Protein AF-A0A5D8YTV5-F1 (afdb_monomer_lite)

pLDDT: mean 93.7, std 6.25, range [61.09, 98.69]

Sequence (73 aa):
CERVGEDAGGPRFALHVEPAPTDVASRDVATSVAALNAAVESVARRDPAQYQWTYKRFSLQPDGGNPYWPDCY

Secondary structure (DSSP, 8-state):
-EEEEEETTEEEEE----PPPGGGG-SSHHHHHHHHHHHHHHHHHH-GGGS-TTS-TT---TTS--TTTT---

Structure (mmCIF, N/CA/C/O backbone):
data_AF-A0A5D8YTV5-F1
#
_entry.id   AF-A0A5D8YTV5-F1
#
loop_
_atom_site.group_PDB
_atom_site.id
_atom_site.type_symbol
_atom_site.label_atom_id
_atom_site.label_alt_id
_atom_site.label_comp_id
_atom_site.label_asym_id
_atom_site.label_entity_id
_atom_site.label_seq_id
_atom_site.pdbx_PDB_ins_code
_atom_site.Cartn_x
_atom_site.Cartn_y
_atom_site.Cartn_z
_atom_site.occupancy
_atom_site.B_iso_or_equiv
_atom_site.auth_seq_id
_atom_site.auth_comp_id
_atom_site.auth_asym_id
_atom_site.auth_atom_id
_atom_site.pdbx_PDB_model_num
ATOM 1 N N . CYS A 1 1 ? -0.128 4.821 -10.217 1.00 82.56 1 CYS A N 1
ATOM 2 C CA . CYS A 1 1 ? 0.472 5.012 -11.547 1.00 82.56 1 CYS A CA 1
ATOM 3 C C . CYS A 1 1 ? 0.778 3.617 -12.045 1.00 82.56 1 CYS A C 1
ATOM 5 O O . CYS A 1 1 ? 1.557 2.946 -11.385 1.00 82.56 1 CYS A O 1
ATOM 7 N N . GLU A 1 2 ? 0.083 3.161 -13.075 1.00 92.69 2 GLU A N 1
ATOM 8 C CA . GLU A 1 2 ? 0.213 1.806 -13.608 1.00 92.69 2 GLU A CA 1
ATOM 9 C C . GLU A 1 2 ? 0.908 1.880 -14.964 1.00 92.69 2 GLU A C 1
ATOM 11 O O . GLU A 1 2 ? 0.505 2.667 -15.820 1.00 92.69 2 GLU A O 1
ATOM 16 N N . ARG A 1 3 ? 1.974 1.109 -15.171 1.00 93.00 3 ARG A N 1
ATOM 17 C CA . ARG A 1 3 ? 2.592 0.954 -16.489 1.00 93.00 3 ARG A CA 1
ATOM 18 C C . ARG A 1 3 ? 1.636 0.185 -17.398 1.00 93.00 3 ARG A C 1
ATOM 20 O O . ARG A 1 3 ? 1.313 -0.959 -17.116 1.00 93.00 3 ARG A O 1
ATOM 27 N N . VAL A 1 4 ? 1.246 0.802 -18.509 1.00 93.56 4 VAL A N 1
ATOM 28 C CA . VAL A 1 4 ? 0.275 0.241 -19.470 1.00 93.56 4 VAL A CA 1
ATOM 29 C C . VAL A 1 4 ? 0.906 -0.180 -20.799 1.00 93.56 4 VAL A C 1
ATOM 31 O O . VAL A 1 4 ? 0.208 -0.622 -21.706 1.00 93.56 4 VAL A O 1
ATOM 34 N N . GLY A 1 5 ? 2.225 -0.034 -20.934 1.00 93.06 5 GLY A N 1
ATOM 35 C CA . GLY A 1 5 ? 2.974 -0.443 -22.119 1.00 93.06 5 GLY A CA 1
ATOM 36 C C . GLY A 1 5 ? 4.138 0.489 -22.432 1.00 93.06 5 GLY A C 1
ATOM 37 O O . GLY A 1 5 ? 4.609 1.242 -21.575 1.00 93.06 5 GLY A O 1
ATOM 38 N N . GLU A 1 6 ? 4.588 0.430 -23.677 1.00 96.44 6 GLU A N 1
ATOM 39 C CA . GLU A 1 6 ? 5.666 1.239 -24.238 1.00 96.44 6 GLU A CA 1
ATOM 40 C C . GLU A 1 6 ? 5.352 1.532 -25.711 1.00 96.44 6 GLU A C 1
ATOM 42 O O . GLU A 1 6 ? 4.749 0.701 -26.393 1.00 96.44 6 GLU A O 1
ATOM 47 N N . ASP A 1 7 ? 5.717 2.721 -26.188 1.00 94.31 7 ASP A N 1
ATOM 48 C CA . ASP A 1 7 ? 5.637 3.102 -27.601 1.00 94.31 7 ASP A CA 1
ATOM 49 C C . ASP A 1 7 ? 6.948 3.753 -28.075 1.00 94.31 7 ASP A C 1
ATOM 51 O O . ASP A 1 7 ? 7.951 3.746 -27.364 1.00 94.31 7 ASP A O 1
ATOM 55 N N . ALA A 1 8 ? 6.966 4.316 -29.289 1.00 94.75 8 ALA A N 1
ATOM 56 C CA . ALA A 1 8 ? 8.154 4.966 -29.852 1.00 94.75 8 ALA A CA 1
ATOM 57 C C . ALA A 1 8 ? 8.695 6.141 -29.005 1.00 94.75 8 ALA A C 1
ATOM 59 O O . ALA A 1 8 ? 9.844 6.539 -29.184 1.00 94.75 8 ALA A O 1
ATOM 60 N N . GLY A 1 9 ? 7.882 6.702 -28.104 1.00 94.94 9 GLY A N 1
ATOM 61 C CA . GLY A 1 9 ? 8.259 7.741 -27.146 1.00 94.94 9 GLY A CA 1
ATOM 62 C C . GLY A 1 9 ? 8.648 7.211 -25.761 1.00 94.94 9 GLY A C 1
ATOM 63 O O . GLY A 1 9 ? 8.977 8.011 -24.885 1.00 94.94 9 GLY A O 1
ATOM 64 N N . GLY A 1 10 ? 8.629 5.892 -25.554 1.00 96.31 10 GLY A N 1
ATOM 65 C CA . GLY A 1 10 ? 9.015 5.233 -24.311 1.00 96.31 10 GLY A CA 1
ATOM 66 C C . GLY A 1 10 ? 7.825 4.764 -23.460 1.00 96.31 10 GLY A C 1
ATOM 67 O O . GLY A 1 10 ? 6.738 4.485 -23.977 1.00 96.31 10 GLY A O 1
ATOM 68 N N . PRO A 1 11 ? 8.022 4.595 -22.139 1.00 95.31 11 PRO A N 1
ATOM 69 C CA . PRO A 1 11 ? 7.054 3.929 -21.281 1.00 95.31 11 PRO A CA 1
ATOM 70 C C . PRO A 1 11 ? 5.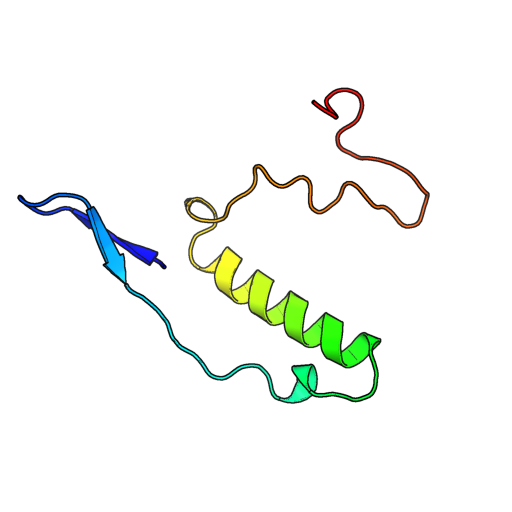779 4.751 -21.084 1.00 95.31 11 PRO A C 1
ATOM 72 O O . PRO A 1 11 ? 5.811 5.966 -20.883 1.00 95.31 11 PRO A O 1
ATOM 75 N N . ARG A 1 12 ? 4.639 4.060 -21.079 1.00 96.31 12 ARG A N 1
ATOM 76 C CA . ARG A 1 12 ? 3.308 4.649 -20.922 1.00 96.31 12 ARG A CA 1
ATOM 77 C C . ARG A 1 12 ? 2.735 4.313 -19.555 1.00 96.31 12 ARG A C 1
ATOM 79 O O . ARG A 1 12 ? 2.845 3.179 -19.087 1.00 96.31 12 ARG A O 1
ATOM 86 N N . PHE A 1 13 ? 2.073 5.295 -18.947 1.00 94.69 13 PHE A N 1
ATOM 87 C CA . PHE A 1 13 ? 1.494 5.154 -17.618 1.00 94.69 13 PHE A CA 1
ATOM 88 C C . PHE A 1 13 ? 0.057 5.665 -17.551 1.00 94.69 13 PHE A C 1
ATOM 90 O O . PHE A 1 13 ? -0.277 6.675 -18.172 1.00 94.69 13 PHE A O 1
ATOM 97 N N . ALA A 1 14 ? -0.762 4.994 -16.746 1.00 95.00 14 ALA A N 1
ATOM 98 C CA . ALA A 1 14 ? -2.096 5.424 -16.360 1.00 95.00 14 ALA A CA 1
ATOM 99 C C . ALA A 1 14 ? -2.115 5.911 -14.904 1.00 95.00 14 ALA A C 1
ATOM 101 O O . ALA A 1 14 ? -1.551 5.292 -13.993 1.00 95.00 14 ALA A O 1
ATOM 102 N N . LEU A 1 15 ? -2.789 7.036 -14.668 1.00 95.50 15 LEU A N 1
ATOM 103 C CA . LEU A 1 15 ? -3.125 7.495 -13.326 1.00 95.50 15 LEU A CA 1
ATOM 104 C C . LEU A 1 15 ? -4.555 7.060 -13.003 1.00 95.50 15 LEU A C 1
ATOM 106 O O . LEU A 1 15 ? -5.480 7.370 -13.747 1.00 95.50 15 LEU A O 1
ATOM 110 N N . HIS A 1 16 ? -4.721 6.380 -11.875 1.00 94.19 16 HIS A N 1
ATOM 111 C CA . HIS A 1 16 ? -6.022 5.971 -11.358 1.00 94.19 16 HIS A CA 1
ATOM 112 C C . HIS A 1 16 ? -6.370 6.889 -10.189 1.00 94.19 16 HIS A C 1
ATOM 114 O O . HIS A 1 16 ? -5.591 6.994 -9.240 1.00 94.19 16 HIS A O 1
ATOM 120 N N . VAL A 1 17 ? -7.509 7.574 -10.284 1.00 96.12 17 VAL A N 1
ATOM 121 C CA . VAL A 1 17 ? -8.058 8.415 -9.216 1.00 96.12 17 VAL A CA 1
ATOM 122 C C . VAL A 1 17 ? -9.390 7.809 -8.815 1.00 96.12 17 VAL A C 1
ATOM 124 O O . VAL A 1 17 ? -10.316 7.744 -9.620 1.00 96.12 17 VAL A O 1
ATOM 127 N N . GLU A 1 18 ? -9.466 7.336 -7.579 1.00 94.75 18 GLU A N 1
ATOM 128 C CA . GLU A 1 18 ? -10.606 6.591 -7.055 1.00 94.75 18 GLU A CA 1
ATOM 129 C C . GLU A 1 18 ? -11.057 7.210 -5.728 1.00 94.75 18 GLU A C 1
ATOM 131 O O . GLU A 1 18 ? -10.224 7.762 -4.999 1.00 94.75 18 GLU A O 1
ATOM 136 N N . PRO A 1 19 ? -12.357 7.142 -5.390 1.00 96.69 19 PRO A N 1
ATOM 137 C CA . PRO A 1 19 ? -12.830 7.554 -4.078 1.00 96.69 19 PRO A CA 1
ATOM 138 C C . PRO A 1 19 ? -12.129 6.766 -2.969 1.00 96.69 19 PRO A C 1
ATOM 140 O O . PRO A 1 19 ? -12.002 5.543 -3.045 1.00 96.69 19 PRO A O 1
ATOM 143 N N . ALA A 1 20 ? -11.709 7.460 -1.913 1.00 95.69 20 ALA A N 1
ATOM 144 C CA . ALA A 1 20 ? -11.213 6.793 -0.719 1.00 95.69 20 ALA A CA 1
ATOM 145 C C . ALA A 1 20 ? -12.357 6.034 -0.013 1.00 95.69 20 ALA A C 1
ATOM 147 O O . ALA A 1 20 ? -13.506 6.491 -0.061 1.00 95.69 20 ALA A O 1
ATOM 148 N N . PRO A 1 21 ? -12.072 4.916 0.682 1.00 97.06 21 PRO A N 1
ATOM 149 C CA . PRO A 1 21 ? -13.059 4.269 1.541 1.00 97.06 21 PRO A CA 1
ATOM 150 C C . PRO A 1 21 ? -13.608 5.265 2.566 1.00 97.06 21 PRO A C 1
ATOM 152 O O . PRO A 1 21 ? -12.832 5.979 3.198 1.00 97.06 21 PRO A O 1
ATOM 155 N N . THR A 1 22 ? -14.926 5.302 2.770 1.00 97.50 22 THR A N 1
ATOM 156 C CA . THR A 1 22 ? -15.572 6.244 3.707 1.00 97.50 22 THR A CA 1
ATOM 157 C C . THR A 1 22 ? -15.008 6.140 5.120 1.00 97.50 22 THR A C 1
ATOM 159 O O . THR A 1 22 ? -14.826 7.149 5.802 1.00 97.50 22 THR A O 1
ATOM 162 N N . ASP A 1 23 ? -14.661 4.921 5.526 1.00 98.44 23 ASP A N 1
ATOM 163 C CA . ASP A 1 23 ? -14.180 4.592 6.865 1.00 98.44 23 ASP A CA 1
ATOM 164 C C . ASP A 1 23 ? -12.803 5.188 7.171 1.00 98.44 23 ASP A C 1
ATOM 166 O O . ASP A 1 23 ? -12.452 5.333 8.341 1.00 98.44 23 ASP A O 1
ATOM 170 N N . VAL A 1 24 ? -12.049 5.630 6.155 1.00 98.00 24 VAL A N 1
ATOM 171 C CA . VAL A 1 24 ? -10.780 6.344 6.367 1.00 98.00 24 VAL A CA 1
ATOM 172 C C . VAL A 1 24 ? -10.984 7.633 7.171 1.00 98.00 24 VAL A C 1
ATOM 174 O O . VAL A 1 24 ? -10.088 8.053 7.899 1.00 98.00 24 VAL A O 1
ATOM 177 N N . ALA A 1 25 ? -12.173 8.239 7.086 1.00 97.94 25 ALA A N 1
ATOM 178 C CA . ALA A 1 25 ? -12.547 9.441 7.828 1.00 97.94 25 ALA A CA 1
ATOM 179 C C . ALA A 1 25 ? -13.153 9.140 9.215 1.00 97.94 25 ALA A C 1
ATOM 181 O O . ALA A 1 25 ? -13.649 10.054 9.881 1.00 97.94 25 ALA A O 1
ATOM 182 N N . SER A 1 26 ? -13.146 7.876 9.656 1.00 98.56 26 SER A N 1
ATOM 183 C CA . SER A 1 26 ? -13.628 7.492 10.984 1.00 98.56 26 SER A CA 1
ATOM 184 C C . SER A 1 26 ? -12.864 8.223 12.092 1.00 98.56 26 SER A C 1
ATOM 186 O O . SER A 1 26 ? -11.655 8.436 12.008 1.00 98.56 26 SER A O 1
ATOM 188 N N . ARG A 1 27 ? -13.573 8.579 13.170 1.00 98.25 27 ARG A N 1
ATOM 189 C CA . ARG A 1 27 ? -12.950 9.109 14.396 1.00 98.25 27 ARG A CA 1
ATOM 190 C C . ARG A 1 27 ? -12.280 8.020 15.230 1.00 98.25 27 ARG A C 1
ATOM 192 O O . ARG A 1 27 ? -11.444 8.340 16.070 1.00 98.25 27 ARG A O 1
ATOM 199 N N . ASP A 1 28 ? -12.654 6.761 15.019 1.00 98.50 28 ASP A N 1
ATOM 200 C CA . ASP A 1 28 ? -11.932 5.635 15.593 1.00 98.50 28 ASP A CA 1
ATOM 201 C C . ASP A 1 28 ? -10.676 5.358 14.759 1.00 98.50 28 ASP A C 1
ATOM 203 O O . ASP A 1 28 ? -10.754 5.011 13.577 1.00 98.50 28 ASP A O 1
ATOM 207 N N . VAL A 1 29 ? -9.509 5.521 15.385 1.00 98.19 29 VAL A N 1
ATOM 208 C CA . VAL A 1 29 ? -8.207 5.420 14.710 1.00 98.19 29 VAL A CA 1
ATOM 209 C C . VAL A 1 29 ? -7.982 4.018 14.148 1.00 98.19 29 VAL A C 1
ATOM 211 O O . VAL A 1 29 ? -7.449 3.888 13.047 1.00 98.19 29 VAL A O 1
ATOM 214 N N . ALA A 1 30 ? -8.407 2.974 14.865 1.00 98.06 30 ALA A N 1
ATOM 215 C CA . ALA A 1 30 ? -8.241 1.599 14.407 1.00 98.06 30 ALA A CA 1
ATOM 216 C C . ALA A 1 30 ? -9.026 1.354 13.110 1.00 98.06 30 ALA A C 1
ATOM 218 O O . ALA A 1 30 ? -8.462 0.855 12.136 1.00 98.06 30 ALA A O 1
ATOM 219 N N . THR A 1 31 ? -10.285 1.792 13.064 1.00 98.56 31 THR A N 1
ATOM 220 C CA . THR A 1 31 ? -11.131 1.740 11.865 1.00 98.56 31 THR A CA 1
ATOM 221 C C . THR A 1 31 ? -10.531 2.545 10.709 1.00 98.56 31 THR A C 1
ATOM 223 O O . THR A 1 31 ? -10.400 2.026 9.601 1.00 98.56 31 THR A O 1
ATOM 226 N N . SER A 1 32 ? -10.103 3.786 10.965 1.00 98.69 32 SER A N 1
ATOM 227 C CA . SER A 1 32 ? -9.521 4.665 9.940 1.00 98.69 32 SER A CA 1
ATOM 228 C C . SER A 1 32 ? -8.269 4.055 9.299 1.00 98.69 32 SER A C 1
ATOM 230 O O . SER A 1 32 ? -8.157 3.967 8.072 1.00 98.69 32 SER A O 1
ATOM 232 N N . VAL A 1 33 ? -7.343 3.561 10.125 1.00 98.06 33 VAL A N 1
ATOM 233 C CA . VAL A 1 33 ? -6.083 2.975 9.655 1.00 98.06 33 VAL A CA 1
ATOM 234 C C . VAL A 1 33 ? -6.309 1.617 8.987 1.00 98.06 33 VAL A C 1
ATOM 236 O O . VAL A 1 33 ? -5.632 1.308 8.005 1.00 98.06 33 VAL A O 1
ATOM 239 N N . ALA A 1 34 ? -7.267 0.814 9.458 1.00 98.38 34 ALA A N 1
ATOM 240 C CA . ALA A 1 34 ? -7.636 -0.436 8.796 1.00 98.38 34 ALA A CA 1
ATOM 241 C C . ALA A 1 34 ? -8.166 -0.185 7.375 1.00 98.38 34 ALA A C 1
ATOM 243 O O . ALA A 1 34 ? -7.717 -0.838 6.431 1.00 98.38 34 ALA A O 1
ATOM 244 N N . ALA A 1 35 ? -9.044 0.808 7.202 1.00 98.56 35 ALA A N 1
ATOM 245 C CA . ALA A 1 35 ? -9.568 1.198 5.895 1.00 98.56 35 ALA A CA 1
ATOM 246 C C . ALA A 1 35 ? -8.462 1.699 4.949 1.00 98.56 35 ALA A C 1
ATOM 248 O O . ALA A 1 35 ? -8.423 1.318 3.776 1.00 98.56 35 ALA A O 1
ATOM 249 N N . LEU A 1 36 ? 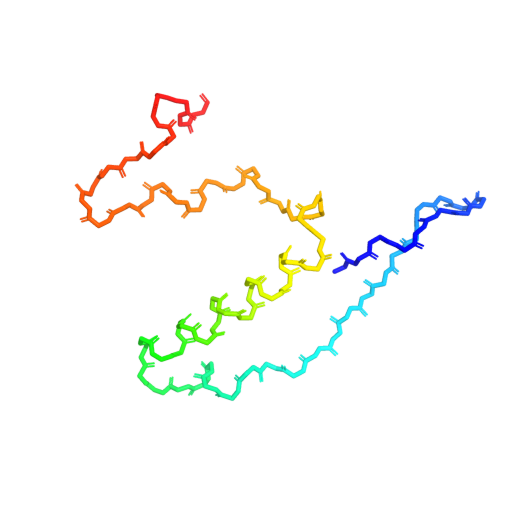-7.525 2.503 5.466 1.00 98.00 36 LEU A N 1
ATOM 250 C CA . LEU A 1 36 ? -6.361 2.957 4.705 1.00 98.00 36 LEU A CA 1
ATOM 251 C C . LEU A 1 36 ? -5.489 1.782 4.241 1.00 98.00 36 LEU A C 1
ATOM 253 O O . LEU A 1 36 ? -5.145 1.704 3.062 1.00 98.00 36 LEU A O 1
ATOM 257 N N . ASN A 1 37 ? -5.138 0.862 5.145 1.00 97.50 37 ASN A N 1
ATOM 258 C CA . ASN A 1 37 ? -4.293 -0.284 4.803 1.00 97.50 37 ASN A CA 1
ATOM 259 C C . ASN A 1 37 ? -4.977 -1.198 3.778 1.00 97.50 37 ASN A C 1
ATOM 261 O O . ASN A 1 37 ? -4.338 -1.583 2.803 1.00 97.50 37 ASN A O 1
ATOM 265 N N . ALA A 1 38 ? -6.280 -1.461 3.917 1.00 98.19 38 ALA A N 1
ATOM 266 C CA . ALA A 1 38 ? -7.040 -2.229 2.931 1.00 98.19 38 ALA A CA 1
ATOM 267 C C . ALA A 1 38 ? -7.006 -1.588 1.528 1.00 98.19 38 ALA A C 1
ATOM 269 O O . ALA A 1 3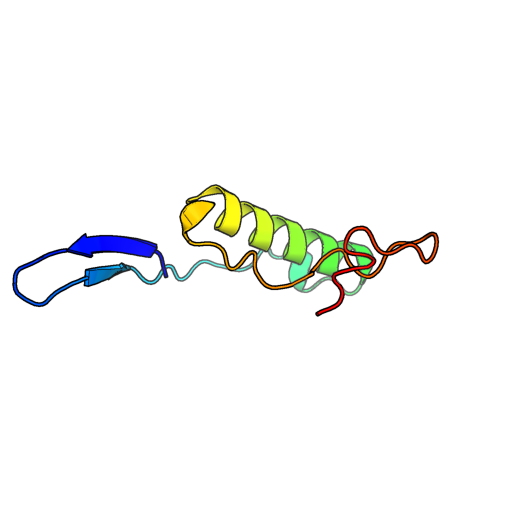8 ? -6.851 -2.293 0.527 1.00 98.19 38 ALA A O 1
ATOM 270 N N . ALA A 1 39 ? -7.092 -0.255 1.440 1.00 97.69 39 ALA A N 1
ATOM 271 C CA . ALA A 1 39 ? -6.955 0.458 0.170 1.00 97.69 39 ALA A CA 1
ATOM 272 C C . ALA A 1 39 ? -5.542 0.317 -0.422 1.00 97.69 39 ALA A C 1
ATOM 274 O O . ALA A 1 39 ? -5.402 0.028 -1.612 1.00 97.69 39 ALA A O 1
ATOM 275 N N . VAL A 1 40 ? -4.495 0.456 0.399 1.00 96.06 40 VAL A N 1
ATOM 276 C CA . VAL A 1 40 ? -3.099 0.254 -0.032 1.00 96.06 40 VAL A CA 1
ATOM 277 C C . VAL A 1 40 ? -2.885 -1.170 -0.546 1.00 96.06 40 VAL A C 1
ATOM 279 O O . VAL A 1 40 ? -2.305 -1.353 -1.616 1.00 96.06 40 VAL A O 1
ATOM 282 N N . GLU A 1 41 ? -3.391 -2.179 0.162 1.00 96.88 41 GLU A N 1
ATOM 283 C CA . GLU A 1 41 ? -3.299 -3.571 -0.273 1.00 96.88 41 GLU A CA 1
ATOM 284 C C . GLU A 1 41 ? -4.037 -3.810 -1.596 1.00 96.88 41 GLU A C 1
ATOM 286 O O . GLU A 1 41 ? -3.537 -4.533 -2.454 1.00 96.88 41 GLU A O 1
ATOM 291 N N . SER A 1 42 ? -5.214 -3.204 -1.787 1.00 96.06 42 SER A N 1
ATOM 292 C CA . SER A 1 42 ? -5.953 -3.277 -3.054 1.00 96.06 42 SER A CA 1
ATOM 293 C C . SER A 1 42 ? -5.129 -2.729 -4.220 1.00 96.06 42 SER A C 1
ATOM 295 O O . SER A 1 42 ? -5.060 -3.365 -5.269 1.00 96.06 42 SER A O 1
ATOM 297 N N . VAL A 1 43 ? -4.439 -1.598 -4.033 1.00 95.25 43 VAL A N 1
ATOM 298 C CA . VAL A 1 43 ? -3.545 -1.026 -5.054 1.00 95.25 43 VAL A CA 1
ATOM 299 C C . VAL A 1 43 ? -2.339 -1.932 -5.306 1.00 95.25 43 VAL A C 1
ATOM 301 O O . VAL A 1 43 ? -2.041 -2.229 -6.459 1.00 95.25 43 VAL A O 1
ATOM 304 N N . ALA A 1 44 ? -1.673 -2.414 -4.253 1.00 95.31 44 ALA A N 1
ATOM 305 C CA . ALA A 1 44 ? -0.507 -3.290 -4.380 1.00 95.31 44 ALA A CA 1
ATOM 306 C C . ALA A 1 44 ? -0.835 -4.619 -5.085 1.00 95.31 44 ALA A C 1
ATOM 308 O O . ALA A 1 44 ? -0.018 -5.131 -5.846 1.00 95.31 44 ALA A O 1
ATOM 309 N N . ARG A 1 45 ? -2.040 -5.169 -4.870 1.00 95.94 45 ARG A N 1
ATOM 310 C CA . ARG A 1 45 ? -2.496 -6.415 -5.512 1.00 95.94 45 ARG A CA 1
ATOM 311 C C . ARG A 1 45 ? -2.734 -6.288 -7.017 1.00 95.94 45 ARG A C 1
ATOM 313 O O . ARG A 1 45 ? -2.735 -7.318 -7.683 1.00 95.94 45 ARG A O 1
ATOM 320 N N . ARG A 1 46 ? -2.943 -5.078 -7.551 1.00 94.50 46 ARG A N 1
ATOM 321 C CA . ARG A 1 46 ? -3.152 -4.872 -8.998 1.00 94.50 46 ARG A CA 1
ATOM 322 C C . ARG A 1 46 ? -1.910 -5.245 -9.793 1.00 94.50 46 ARG A C 1
ATOM 324 O O . ARG A 1 46 ? -2.019 -5.941 -10.793 1.00 94.50 46 ARG A O 1
ATOM 331 N N . ASP A 1 47 ? -0.746 -4.819 -9.309 1.00 94.38 47 ASP A N 1
ATOM 332 C CA . ASP A 1 47 ? 0.543 -5.201 -9.871 1.00 94.38 47 ASP A CA 1
ATOM 333 C C . ASP A 1 47 ? 1.641 -5.154 -8.791 1.00 94.38 47 ASP A C 1
ATOM 335 O O . ASP A 1 47 ? 2.239 -4.098 -8.539 1.00 94.38 47 ASP A O 1
ATOM 339 N N . PRO A 1 48 ? 1.946 -6.299 -8.154 1.00 95.25 48 PRO A N 1
ATOM 340 C CA . PRO A 1 48 ? 3.005 -6.379 -7.159 1.00 95.25 48 PRO A CA 1
ATOM 341 C C . PRO A 1 48 ? 4.384 -5.987 -7.701 1.00 95.25 48 PRO A C 1
ATOM 343 O O . PRO A 1 48 ? 5.213 -5.524 -6.922 1.00 95.25 48 PRO A O 1
ATOM 346 N N . ALA A 1 49 ? 4.653 -6.136 -9.003 1.00 94.25 49 ALA A N 1
ATOM 347 C CA . ALA A 1 49 ? 5.950 -5.781 -9.580 1.00 94.25 49 ALA A CA 1
ATOM 348 C C . ALA A 1 49 ? 6.169 -4.260 -9.643 1.00 94.25 49 ALA A C 1
ATOM 350 O O . ALA A 1 49 ? 7.311 -3.805 -9.694 1.00 94.25 49 ALA A O 1
ATOM 351 N N . GLN A 1 50 ? 5.093 -3.469 -9.607 1.00 93.50 50 GLN A N 1
ATOM 352 C CA . GLN A 1 50 ? 5.155 -2.005 -9.602 1.00 93.50 50 GLN A CA 1
ATOM 353 C C . GLN A 1 50 ? 5.148 -1.389 -8.197 1.00 93.50 50 GLN A C 1
ATOM 355 O O . GLN A 1 50 ? 5.371 -0.183 -8.053 1.00 93.50 50 GLN A O 1
ATOM 360 N N . TYR A 1 51 ? 4.907 -2.180 -7.149 1.00 95.00 51 TYR A N 1
ATOM 361 C CA . TYR A 1 51 ? 4.929 -1.684 -5.776 1.00 95.00 51 TYR A CA 1
ATOM 362 C C . TYR A 1 51 ? 6.370 -1.491 -5.271 1.00 95.00 51 TYR A C 1
ATOM 364 O O . TYR A 1 51 ? 7.264 -2.295 -5.534 1.00 95.00 51 TYR A O 1
ATOM 372 N N . GLN A 1 52 ? 6.617 -0.416 -4.518 1.00 93.06 52 GLN A N 1
ATOM 373 C CA . GLN A 1 52 ? 7.951 -0.102 -3.995 1.00 93.06 52 GLN A CA 1
ATOM 374 C C . GLN A 1 52 ? 8.272 -0.934 -2.741 1.00 93.06 52 GLN A C 1
ATOM 376 O O . GLN A 1 52 ? 8.074 -0.490 -1.611 1.00 93.06 52 GLN A O 1
ATOM 381 N N . TRP A 1 53 ? 8.805 -2.142 -2.940 1.00 92.69 53 TRP A N 1
ATOM 382 C CA . TRP A 1 53 ? 9.177 -3.072 -1.858 1.00 92.69 53 TRP A CA 1
ATOM 383 C C . TRP A 1 53 ? 10.471 -2.728 -1.115 1.00 92.69 53 TRP A C 1
ATOM 385 O O . TRP A 1 53 ? 10.768 -3.329 -0.085 1.00 92.69 53 TRP A O 1
ATOM 395 N N . THR A 1 54 ? 11.256 -1.774 -1.619 1.00 91.06 54 THR A N 1
ATOM 396 C CA . THR A 1 54 ? 12.509 -1.345 -0.977 1.00 91.06 54 THR A CA 1
ATOM 397 C C . THR A 1 54 ? 12.263 -0.696 0.383 1.00 91.06 54 THR A C 1
ATOM 399 O O . THR A 1 54 ? 13.129 -0.740 1.258 1.00 91.06 54 THR A O 1
ATOM 402 N N . TYR A 1 55 ? 11.067 -0.143 0.599 1.00 90.75 55 TYR A N 1
ATOM 403 C CA . TYR A 1 55 ? 10.661 0.360 1.898 1.00 90.75 55 TYR A CA 1
ATOM 404 C C . TYR A 1 55 ? 10.421 -0.791 2.883 1.00 90.75 55 TYR A C 1
ATOM 406 O O . TYR A 1 55 ? 9.525 -1.619 2.710 1.00 90.75 55 TYR A O 1
ATOM 414 N N . LYS A 1 56 ? 11.199 -0.807 3.968 1.00 90.44 56 LYS A N 1
ATOM 415 C CA . LYS A 1 56 ? 11.148 -1.801 5.049 1.00 90.44 56 LYS A CA 1
ATOM 416 C C . LYS A 1 56 ? 9.926 -1.599 5.961 1.00 90.44 56 LYS A C 1
ATOM 418 O O . LYS A 1 56 ? 10.058 -1.373 7.159 1.00 90.44 56 LYS A O 1
ATOM 423 N N . ARG A 1 57 ? 8.718 -1.672 5.392 1.00 92.44 57 ARG A N 1
ATOM 424 C CA . ARG A 1 57 ? 7.435 -1.359 6.053 1.00 92.44 57 ARG A CA 1
ATOM 425 C C . ARG A 1 57 ? 7.186 -2.153 7.339 1.00 92.44 57 ARG A C 1
ATOM 427 O O . ARG A 1 57 ? 6.500 -1.647 8.229 1.00 92.44 57 ARG A O 1
ATOM 434 N N . PHE A 1 58 ? 7.712 -3.374 7.410 1.00 92.50 58 PHE A N 1
ATOM 435 C CA . PHE A 1 58 ? 7.507 -4.317 8.511 1.00 92.50 58 PHE A CA 1
ATOM 436 C C . PHE A 1 58 ? 8.653 -4.313 9.534 1.00 92.50 58 PHE A C 1
ATOM 438 O O . PHE A 1 58 ? 8.782 -5.258 10.302 1.00 92.50 58 PHE A O 1
ATOM 445 N N . SER A 1 59 ? 9.500 -3.281 9.560 1.00 91.69 59 SER A N 1
ATOM 446 C CA . SER A 1 59 ? 10.608 -3.192 10.522 1.00 91.69 59 SER A CA 1
ATOM 447 C C . SER A 1 59 ? 10.131 -2.991 11.961 1.00 91.69 59 SER A C 1
ATOM 449 O O . SER A 1 59 ? 10.819 -3.397 12.890 1.00 91.69 59 SER A O 1
ATOM 451 N N . LEU A 1 60 ? 8.957 -2.379 12.141 1.00 91.25 60 LEU A N 1
ATOM 452 C CA . LEU A 1 60 ? 8.298 -2.222 13.433 1.00 91.25 60 LEU A CA 1
ATOM 453 C C . LEU A 1 60 ? 7.354 -3.403 13.665 1.00 91.25 60 LEU A C 1
ATOM 455 O O . LEU A 1 60 ? 6.317 -3.501 13.005 1.00 91.25 60 LEU A O 1
ATOM 459 N N . GLN A 1 61 ? 7.712 -4.274 14.605 1.00 93.75 61 GLN A N 1
ATOM 460 C CA . GLN A 1 61 ? 6.882 -5.391 15.050 1.00 93.75 61 GLN A CA 1
ATOM 461 C C . GLN A 1 61 ? 6.383 -5.177 16.488 1.00 93.75 61 GLN A C 1
ATOM 463 O O . GLN A 1 61 ? 7.070 -4.528 17.281 1.00 93.75 61 GLN A O 1
ATOM 468 N N . PRO A 1 62 ? 5.207 -5.721 16.858 1.00 93.06 62 PRO A N 1
ATOM 469 C CA . PRO A 1 62 ? 4.671 -5.602 18.218 1.00 93.06 62 PRO A CA 1
ATOM 470 C C . PRO A 1 62 ? 5.584 -6.177 19.308 1.00 93.06 62 PRO A C 1
ATOM 472 O O . PRO A 1 62 ? 5.558 -5.705 20.441 1.00 93.06 62 PRO A O 1
ATOM 475 N N . ASP A 1 63 ? 6.384 -7.188 18.971 1.00 94.38 63 ASP A N 1
ATOM 476 C CA . ASP A 1 63 ? 7.340 -7.843 19.867 1.00 94.38 63 ASP A CA 1
ATOM 477 C C . ASP A 1 63 ? 8.711 -7.141 19.918 1.00 94.38 63 ASP A C 1
ATOM 479 O O . ASP A 1 63 ? 9.619 -7.604 20.606 1.00 94.38 63 ASP A O 1
ATOM 483 N N . GLY A 1 64 ? 8.874 -6.020 19.205 1.00 91.62 64 GLY A N 1
ATOM 484 C CA . GLY A 1 64 ? 10.137 -5.290 19.098 1.00 91.62 64 GLY A CA 1
ATOM 485 C C . GLY A 1 64 ? 11.161 -5.933 18.158 1.00 91.62 64 GLY A C 1
ATOM 486 O O . GLY A 1 64 ? 12.274 -5.418 18.037 1.00 91.62 64 GLY A O 1
ATOM 487 N N . GLY A 1 65 ? 10.809 -7.031 17.484 1.00 91.88 65 GLY A N 1
ATOM 488 C CA . GLY A 1 65 ? 11.645 -7.656 16.469 1.00 91.88 65 GLY A CA 1
ATOM 489 C C . GLY A 1 65 ? 11.772 -6.809 15.199 1.00 91.88 65 GLY A C 1
ATOM 490 O O . GLY A 1 65 ? 10.965 -5.921 14.924 1.00 91.88 65 GLY A O 1
ATOM 491 N N . ASN A 1 66 ? 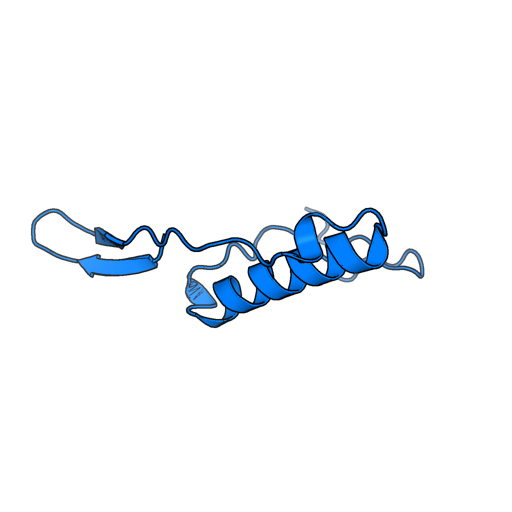12.788 -7.119 14.390 1.00 91.81 66 ASN A N 1
ATOM 492 C CA . ASN A 1 66 ? 12.946 -6.566 13.049 1.00 91.81 66 ASN A CA 1
ATOM 493 C C . ASN A 1 66 ? 13.257 -7.702 12.058 1.00 91.81 66 ASN A C 1
ATOM 495 O O . ASN A 1 66 ? 14.361 -8.250 12.103 1.00 91.81 66 ASN A O 1
ATOM 499 N N . PRO A 1 67 ? 12.333 -8.044 11.139 1.00 92.12 67 PRO A N 1
ATOM 500 C CA . PRO A 1 67 ? 12.515 -9.147 10.193 1.00 92.12 67 PRO A CA 1
ATOM 501 C C . PRO A 1 67 ? 13.611 -8.891 9.149 1.00 92.12 67 PRO A C 1
ATOM 503 O O . PRO A 1 67 ? 13.926 -9.780 8.365 1.00 92.12 67 PRO A O 1
ATOM 506 N N . TYR A 1 68 ? 14.174 -7.684 9.106 1.00 90.81 68 TYR A N 1
ATOM 507 C CA . TYR A 1 68 ? 15.226 -7.305 8.169 1.00 90.81 68 TYR A CA 1
ATOM 508 C C . TYR A 1 68 ? 16.623 -7.263 8.798 1.00 90.81 68 TYR A C 1
ATOM 510 O O . TYR A 1 68 ? 17.566 -6.889 8.115 1.00 90.81 68 TYR A O 1
ATOM 518 N N . TRP A 1 69 ? 16.770 -7.606 10.081 1.00 87.69 69 TRP A N 1
ATOM 519 C CA . TRP A 1 69 ? 18.078 -7.695 10.737 1.00 87.69 69 TRP A CA 1
ATOM 520 C C . TRP A 1 69 ? 18.919 -8.855 10.156 1.00 87.69 69 TRP A C 1
ATOM 522 O O . TRP A 1 69 ? 18.364 -9.940 9.971 1.00 87.69 69 TRP A O 1
ATOM 532 N N . PRO A 1 70 ? 20.242 -8.690 9.919 1.00 89.00 70 PRO A N 1
ATOM 533 C CA . PRO A 1 70 ? 21.096 -7.528 10.216 1.00 89.00 70 PRO A CA 1
ATOM 534 C C . PRO A 1 70 ? 21.162 -6.467 9.113 1.00 89.00 70 PRO A C 1
ATOM 536 O O . PRO A 1 70 ? 21.765 -5.415 9.320 1.00 89.00 70 PRO A O 1
ATOM 539 N N . ASP A 1 71 ? 20.507 -6.715 7.983 1.00 81.19 71 ASP A N 1
ATOM 540 C CA . ASP A 1 71 ? 20.548 -5.913 6.757 1.00 81.19 71 ASP A CA 1
ATOM 541 C C . ASP A 1 71 ?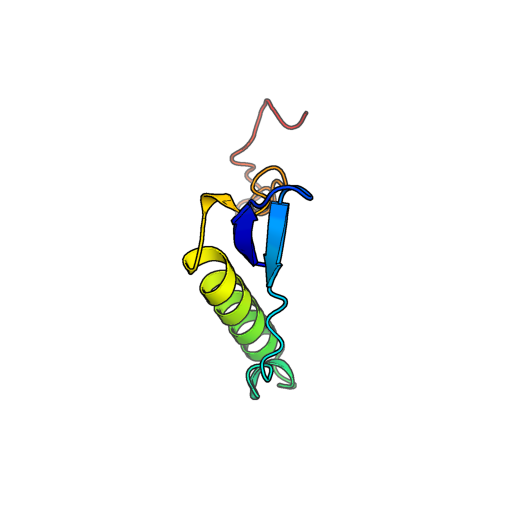 19.660 -4.656 6.857 1.00 81.19 71 ASP A C 1
ATOM 543 O O . ASP A 1 71 ? 18.883 -4.312 5.958 1.00 81.19 71 ASP A O 1
ATOM 547 N N . CYS A 1 72 ? 19.744 -3.969 8.003 1.00 63.41 72 CYS A N 1
ATOM 548 C CA . CYS A 1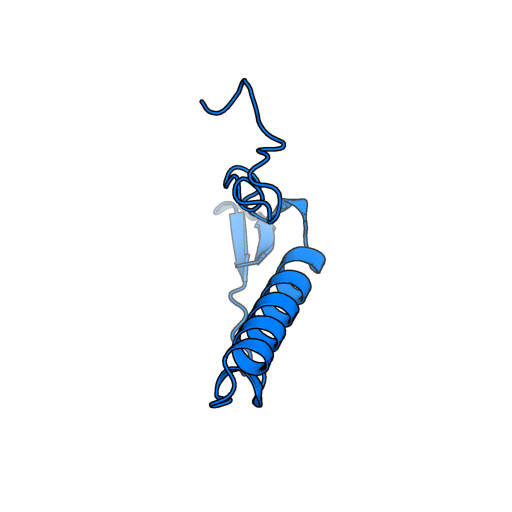 72 ? 19.061 -2.705 8.255 1.00 63.41 72 CYS A CA 1
ATOM 549 C C . CYS A 1 72 ? 19.562 -1.590 7.320 1.00 63.41 72 CYS A C 1
ATOM 551 O O . CYS A 1 72 ? 18.835 -0.607 7.162 1.00 63.41 72 CYS A O 1
ATOM 553 N N . TYR A 1 73 ? 20.739 -1.787 6.700 1.00 61.09 73 TYR A N 1
ATOM 554 C CA . TYR A 1 73 ? 21.277 -1.113 5.514 1.00 61.09 73 TYR A CA 1
ATOM 555 C C . TYR A 1 73 ? 22.186 -2.062 4.732 1.00 61.09 73 TYR A C 1
ATOM 557 O O . TYR A 1 73 ? 23.043 -2.696 5.387 1.00 61.09 73 TYR A O 1
#

Foldseek 3Di:
DDFPQADPVGTDDDDDDDDQDPQLPPPPPVSNVVSVVVVVVVVCVVDVVPDDPVPLPQQDDPVNHGPCPPVPD

InterPro domains:
  IPR004960 Bacterial lipid A biosynthesis acyltransferase [PF03279] (10-58)

Organism: NCBI:txid1643323

Radius of gyration: 16.75 Å; chains: 1; bounding box: 37×19×50 Å